Protein AF-A0A9Q1MGK5-F1 (afdb_monomer_lite)

pLDDT: mean 74.38, std 18.63, range [36.38, 95.75]

Structure (mmCIF, N/CA/C/O backbone):
data_AF-A0A9Q1MGK5-F1
#
_entry.id   AF-A0A9Q1MGK5-F1
#
loop_
_atom_site.group_PDB
_atom_site.id
_atom_site.type_symbol
_atom_site.label_atom_id
_atom_site.label_alt_id
_atom_site.label_comp_id
_atom_site.label_asym_id
_atom_site.label_entity_id
_atom_site.label_seq_id
_atom_site.pdbx_PDB_ins_code
_atom_site.Cartn_x
_atom_site.Cartn_y
_atom_site.Cartn_z
_atom_site.occupancy
_atom_site.B_iso_or_equiv
_atom_site.auth_seq_id
_atom_site.auth_comp_id
_atom_site.auth_asym_id
_atom_site.auth_atom_id
_atom_site.pdbx_PDB_model_num
ATOM 1 N N . MET A 1 1 ? 39.695 12.460 -52.879 1.00 51.22 1 MET A N 1
ATOM 2 C CA . MET A 1 1 ? 38.246 12.567 -52.589 1.00 51.22 1 MET A CA 1
ATOM 3 C C . MET A 1 1 ? 37.591 11.250 -52.154 1.00 51.22 1 MET A C 1
ATOM 5 O O . MET A 1 1 ? 36.763 11.304 -51.264 1.00 51.22 1 MET A O 1
ATOM 9 N N . LEU A 1 2 ? 37.970 10.073 -52.677 1.00 58.72 2 LEU A N 1
ATOM 10 C CA . LEU A 1 2 ? 37.339 8.784 -52.308 1.00 58.72 2 LEU A CA 1
ATOM 11 C C . LEU A 1 2 ? 37.521 8.333 -50.839 1.00 58.72 2 LEU A C 1
ATOM 13 O O . LEU A 1 2 ? 36.675 7.620 -50.319 1.00 58.72 2 LEU A O 1
ATOM 17 N N . LYS A 1 3 ? 38.586 8.770 -50.153 1.00 57.62 3 LYS A N 1
ATOM 18 C CA . LYS A 1 3 ? 38.902 8.351 -48.772 1.00 57.62 3 LYS A CA 1
ATOM 19 C C . LYS A 1 3 ? 38.011 8.983 -47.696 1.00 57.62 3 LYS A C 1
ATOM 21 O O . LYS A 1 3 ? 37.793 8.367 -46.669 1.00 57.62 3 LYS A O 1
ATOM 26 N N . LEU A 1 4 ? 37.487 10.185 -47.944 1.00 59.75 4 LEU A N 1
ATOM 27 C CA . LEU A 1 4 ? 36.603 10.884 -47.002 1.00 59.75 4 LEU A CA 1
ATOM 28 C C . LEU A 1 4 ? 35.180 10.313 -47.021 1.00 59.75 4 LEU A C 1
ATOM 30 O O . LEU A 1 4 ? 34.508 10.323 -46.003 1.00 59.75 4 LEU A O 1
ATOM 34 N N . ARG A 1 5 ? 34.733 9.776 -48.162 1.00 59.78 5 ARG A N 1
ATOM 35 C CA . ARG A 1 5 ? 33.381 9.228 -48.308 1.00 59.78 5 ARG A CA 1
ATOM 36 C C . ARG A 1 5 ? 33.185 7.912 -47.540 1.00 59.78 5 ARG A C 1
ATOM 38 O O . ARG A 1 5 ? 32.149 7.751 -46.917 1.00 59.78 5 ARG A O 1
ATOM 45 N N . GLY A 1 6 ? 34.182 7.022 -47.544 1.00 63.25 6 GLY A N 1
ATOM 46 C CA . GLY A 1 6 ? 34.123 5.769 -46.774 1.00 63.25 6 GLY A CA 1
ATOM 47 C C . GLY A 1 6 ? 34.098 6.001 -45.260 1.00 63.25 6 GLY A C 1
ATOM 48 O O . GLY A 1 6 ? 33.300 5.394 -44.567 1.00 63.25 6 GLY A O 1
ATOM 49 N N . VAL A 1 7 ? 34.882 6.967 -44.763 1.00 66.38 7 VAL A N 1
ATOM 50 C CA . VAL A 1 7 ? 34.909 7.318 -43.329 1.00 66.38 7 VAL A CA 1
ATOM 51 C C . VAL A 1 7 ? 33.561 7.882 -42.860 1.00 66.38 7 VAL A C 1
ATOM 53 O O . VAL A 1 7 ? 33.097 7.537 -41.782 1.00 66.38 7 VAL A O 1
ATOM 56 N N . VAL A 1 8 ? 32.897 8.696 -43.689 1.00 72.81 8 VAL A N 1
ATOM 57 C CA . VAL A 1 8 ? 31.560 9.236 -43.379 1.00 72.81 8 VAL A CA 1
ATOM 58 C C . VAL A 1 8 ? 30.485 8.139 -43.386 1.00 72.81 8 VAL A C 1
ATOM 60 O O . VAL A 1 8 ? 29.584 8.167 -42.552 1.00 72.81 8 VAL A O 1
ATOM 63 N N . GLU A 1 9 ? 30.571 7.162 -44.296 1.00 77.25 9 GLU A N 1
ATOM 64 C CA . GLU A 1 9 ? 29.657 6.007 -44.335 1.00 77.25 9 GLU A CA 1
ATOM 65 C C . GLU A 1 9 ? 29.861 5.074 -43.113 1.00 77.25 9 GLU A C 1
ATOM 67 O O . GLU A 1 9 ? 28.879 4.582 -42.548 1.00 77.25 9 GLU A O 1
ATOM 72 N N . ASP A 1 10 ? 31.102 4.902 -42.642 1.00 80.44 10 ASP A N 1
ATOM 73 C CA . ASP A 1 10 ? 31.435 4.110 -41.446 1.00 80.44 10 ASP A CA 1
ATOM 74 C C . ASP A 1 10 ? 30.958 4.785 -40.146 1.00 80.44 10 ASP A C 1
ATOM 76 O O . ASP A 1 10 ? 30.346 4.136 -39.294 1.00 80.44 10 ASP A O 1
ATOM 80 N N . GLU A 1 11 ? 31.171 6.098 -40.000 1.00 82.69 11 GLU A N 1
ATOM 81 C CA . GLU A 1 11 ? 30.682 6.875 -38.850 1.00 82.69 11 GLU A CA 1
ATOM 82 C C . GLU A 1 11 ? 29.149 6.895 -38.785 1.00 82.69 11 GLU A C 1
ATOM 84 O O . GLU A 1 11 ? 28.562 6.742 -37.712 1.00 82.69 11 GLU A O 1
ATOM 89 N N . TYR A 1 12 ? 28.488 7.027 -39.939 1.00 84.44 12 TYR A N 1
ATOM 90 C CA . TYR A 1 12 ? 27.031 6.977 -40.028 1.00 84.44 12 TYR A CA 1
ATOM 91 C C . TYR A 1 12 ? 26.482 5.600 -39.627 1.00 84.44 12 TYR A C 1
ATOM 93 O O . TYR A 1 12 ? 25.515 5.507 -38.869 1.00 84.44 12 TYR A O 1
ATOM 101 N N . SER A 1 13 ? 27.139 4.526 -40.071 1.00 86.31 13 SER A N 1
ATOM 102 C CA . SER A 1 13 ? 26.788 3.150 -39.702 1.00 86.31 13 SER A CA 1
ATOM 103 C C . SER A 1 13 ? 27.003 2.877 -38.210 1.00 86.31 13 SER A C 1
ATOM 105 O O . SER A 1 13 ? 26.176 2.222 -37.571 1.00 86.31 13 SER A O 1
ATOM 107 N N . ALA A 1 14 ? 28.079 3.414 -37.628 1.00 90.50 14 ALA A N 1
ATOM 108 C CA . ALA A 1 14 ? 28.340 3.326 -36.195 1.00 90.50 14 ALA A CA 1
ATOM 109 C C . ALA A 1 14 ? 27.273 4.063 -35.366 1.00 90.50 14 ALA A C 1
ATOM 111 O O . ALA A 1 14 ? 26.809 3.532 -34.357 1.00 90.50 14 ALA A O 1
ATOM 112 N N . LEU A 1 15 ? 26.832 5.244 -35.810 1.00 91.25 15 LEU A N 1
ATOM 113 C CA . LEU A 1 15 ? 25.774 6.013 -35.145 1.00 91.25 15 LEU A CA 1
ATOM 114 C C . LEU A 1 15 ? 24.426 5.279 -35.192 1.00 91.25 15 LEU A C 1
ATOM 116 O O . LEU A 1 15 ? 23.753 5.167 -34.169 1.00 91.25 15 LEU A O 1
ATOM 120 N N . LEU A 1 16 ? 24.064 4.725 -36.352 1.00 93.25 16 LEU A N 1
ATOM 121 C CA . LEU A 1 16 ? 22.871 3.886 -36.516 1.00 93.25 16 LEU A CA 1
ATOM 122 C C . LEU A 1 16 ? 22.897 2.657 -35.605 1.00 93.25 16 LEU A C 1
ATOM 124 O O . LEU A 1 16 ? 21.885 2.329 -34.990 1.00 93.25 16 LEU A O 1
ATOM 128 N N . SER A 1 17 ? 24.055 2.003 -35.497 1.00 92.50 17 SER A N 1
ATOM 129 C CA . SER A 1 17 ? 24.225 0.822 -34.645 1.00 92.50 17 SER A CA 1
ATOM 130 C C . SER A 1 17 ? 24.066 1.189 -33.167 1.00 92.50 17 SER A C 1
ATOM 132 O O . SER A 1 17 ? 23.299 0.552 -32.452 1.00 92.50 17 SER A O 1
ATOM 134 N N . LEU A 1 18 ? 24.688 2.292 -32.734 1.00 94.31 18 LEU A N 1
ATOM 135 C CA . LEU A 1 18 ? 24.545 2.816 -31.375 1.00 94.31 18 LEU A CA 1
ATOM 136 C C . LEU A 1 18 ? 23.088 3.169 -31.040 1.00 94.31 18 LEU A C 1
ATOM 138 O O . LEU A 1 18 ? 22.616 2.896 -29.936 1.00 94.31 18 LEU A O 1
ATOM 142 N N . GLN A 1 19 ? 22.367 3.776 -31.984 1.00 93.44 19 GLN A N 1
ATOM 143 C CA . GLN A 1 19 ? 20.960 4.118 -31.793 1.00 93.44 19 GLN A CA 1
ATOM 144 C C . GLN A 1 19 ? 20.076 2.866 -31.710 1.00 93.44 19 GLN A C 1
ATOM 146 O O . GLN A 1 19 ? 19.166 2.822 -30.881 1.00 93.44 19 GLN A O 1
ATOM 151 N N . ALA A 1 20 ? 20.349 1.849 -32.531 1.00 94.56 20 ALA A N 1
ATOM 152 C CA . ALA A 1 20 ? 19.641 0.573 -32.490 1.00 94.56 20 ALA A CA 1
ATOM 153 C C . ALA A 1 20 ? 19.853 -0.152 -31.150 1.00 94.56 20 ALA A C 1
ATOM 155 O O . ALA A 1 20 ? 18.884 -0.609 -30.544 1.00 94.56 20 ALA A O 1
ATOM 156 N N . ASP A 1 21 ? 21.088 -0.181 -30.645 1.00 95.75 21 ASP A N 1
ATOM 157 C CA . ASP A 1 21 ? 21.407 -0.775 -29.343 1.00 95.75 21 ASP A CA 1
ATOM 158 C C . ASP A 1 21 ? 20.713 -0.031 -28.192 1.00 95.75 21 ASP A C 1
ATOM 160 O O . ASP A 1 21 ? 20.156 -0.653 -27.284 1.00 95.75 21 ASP A O 1
ATOM 164 N N . ALA A 1 22 ? 20.684 1.306 -28.244 1.00 94.12 22 ALA A N 1
ATOM 165 C CA . ALA A 1 22 ? 20.004 2.127 -27.243 1.00 94.12 22 ALA A CA 1
ATOM 166 C C . ALA A 1 22 ? 18.481 1.905 -27.232 1.00 94.12 22 ALA A C 1
ATOM 168 O O . ALA A 1 22 ? 17.878 1.846 -26.157 1.00 94.12 22 ALA A O 1
ATOM 169 N N . LEU A 1 23 ? 17.859 1.763 -28.408 1.00 94.75 23 LEU A N 1
ATOM 170 C CA . LEU A 1 23 ? 16.432 1.451 -28.527 1.00 94.75 23 LEU A CA 1
ATOM 171 C C . LEU A 1 23 ? 16.120 0.062 -27.983 1.00 94.75 23 LEU A C 1
ATOM 173 O O . LEU A 1 23 ? 15.210 -0.080 -27.170 1.00 94.75 23 LEU A O 1
ATOM 177 N N . LYS A 1 24 ? 16.925 -0.936 -28.349 1.00 95.62 24 LYS A N 1
ATOM 178 C CA . LYS A 1 24 ? 16.767 -2.303 -27.855 1.00 95.62 24 LYS A CA 1
ATOM 179 C C . LYS A 1 24 ? 16.856 -2.368 -26.327 1.00 95.62 24 LYS A C 1
ATOM 181 O O . LYS A 1 24 ? 16.004 -2.973 -25.685 1.00 95.62 24 LYS A O 1
ATOM 186 N N . ALA A 1 25 ? 17.827 -1.675 -25.731 1.00 94.62 25 ALA A N 1
ATOM 187 C CA . ALA A 1 25 ? 17.961 -1.600 -24.277 1.00 94.62 25 ALA A CA 1
ATOM 188 C C . ALA A 1 25 ? 16.754 -0.922 -23.595 1.00 94.62 25 ALA A C 1
ATOM 190 O O . ALA A 1 25 ? 16.440 -1.225 -22.443 1.00 94.62 25 ALA A O 1
ATOM 191 N N . LEU A 1 26 ? 16.082 0.014 -24.274 1.00 93.25 26 LEU A N 1
ATOM 192 C CA . LEU A 1 26 ? 14.877 0.668 -23.762 1.00 93.25 26 LEU A CA 1
ATOM 193 C C . LEU A 1 26 ? 13.646 -0.238 -23.872 1.00 93.25 26 LEU A C 1
ATOM 195 O O . LEU A 1 26 ? 12.858 -0.293 -22.929 1.00 93.25 26 LEU A O 1
ATOM 199 N N . GLU A 1 27 ? 13.505 -0.967 -24.977 1.00 92.69 27 GLU A N 1
ATOM 200 C CA . GLU A 1 27 ? 12.449 -1.968 -25.164 1.00 92.69 27 GLU A CA 1
ATOM 201 C C . GLU A 1 27 ? 12.548 -3.087 -24.123 1.00 92.69 27 GLU A C 1
ATOM 203 O O . GLU A 1 27 ? 11.557 -3.405 -23.470 1.00 92.69 27 GLU A O 1
ATOM 208 N N . GLU A 1 28 ? 13.748 -3.625 -23.891 1.00 94.06 28 GLU A N 1
ATOM 209 C CA . GLU A 1 28 ? 13.986 -4.648 -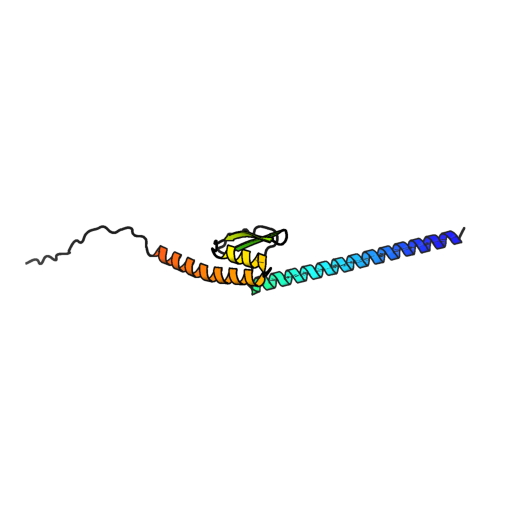22.864 1.00 94.06 28 GLU A CA 1
ATOM 210 C C . GLU A 1 28 ? 13.608 -4.145 -21.462 1.00 94.06 28 GLU A C 1
ATOM 212 O O . GLU A 1 28 ? 12.914 -4.838 -20.718 1.00 94.06 28 GLU A O 1
ATOM 217 N N . LYS A 1 29 ? 13.981 -2.905 -21.112 1.00 93.62 29 LYS A N 1
ATOM 218 C CA . LYS A 1 29 ? 13.586 -2.285 -19.835 1.00 93.62 29 LYS A CA 1
ATOM 219 C C . LYS A 1 29 ? 12.080 -2.085 -19.713 1.00 93.62 29 LYS A C 1
ATOM 221 O O . LYS A 1 29 ? 11.531 -2.250 -18.627 1.00 93.62 29 LYS A O 1
ATOM 226 N N . LEU A 1 30 ? 11.416 -1.683 -20.794 1.00 91.50 30 LEU A N 1
ATOM 227 C CA . LEU A 1 30 ? 9.971 -1.482 -20.793 1.00 91.50 30 LEU A CA 1
ATOM 228 C C . LEU A 1 30 ? 9.237 -2.811 -20.603 1.00 91.50 30 LEU A C 1
ATOM 230 O O . LEU A 1 30 ? 8.327 -2.870 -19.780 1.00 91.50 30 LEU A O 1
ATOM 234 N N . ASN A 1 31 ? 9.680 -3.864 -21.290 1.00 91.69 31 ASN A N 1
ATOM 235 C CA . ASN A 1 31 ? 9.132 -5.208 -21.135 1.00 91.69 31 ASN A CA 1
ATOM 236 C C . ASN A 1 31 ? 9.316 -5.724 -19.699 1.00 91.69 31 ASN A C 1
ATOM 238 O O . ASN A 1 31 ? 8.347 -6.172 -19.088 1.00 91.69 31 ASN A O 1
ATOM 242 N N . GLN A 1 32 ? 10.506 -5.556 -19.110 1.00 89.56 32 GLN A N 1
ATOM 243 C CA . GLN A 1 32 ? 10.736 -5.921 -17.708 1.00 89.56 32 GLN A CA 1
ATOM 244 C C . GLN A 1 32 ? 9.799 -5.160 -16.761 1.00 89.56 32 GLN A C 1
ATOM 246 O O . GLN A 1 32 ? 9.160 -5.761 -15.905 1.00 89.56 32 GLN A O 1
ATOM 251 N N . ASN A 1 33 ? 9.640 -3.846 -16.953 1.00 87.38 33 ASN A N 1
ATOM 252 C CA . ASN A 1 33 ? 8.722 -3.048 -16.138 1.00 87.38 33 ASN A CA 1
ATOM 253 C C . ASN A 1 33 ? 7.264 -3.515 -16.272 1.00 87.38 33 ASN A C 1
ATOM 255 O O . ASN A 1 33 ? 6.504 -3.436 -15.306 1.00 87.38 33 ASN A O 1
ATOM 259 N N . THR A 1 34 ? 6.843 -3.957 -17.463 1.00 89.00 34 THR A N 1
ATOM 260 C CA . THR A 1 34 ? 5.493 -4.503 -17.653 1.00 89.00 34 THR A CA 1
ATOM 261 C C . THR A 1 34 ? 5.317 -5.844 -16.954 1.00 89.00 34 THR A C 1
ATOM 263 O O . THR A 1 34 ? 4.316 -6.015 -16.266 1.00 89.00 34 THR A O 1
ATOM 266 N N . GLU A 1 35 ? 6.299 -6.742 -17.047 1.00 88.50 35 GLU A N 1
ATOM 267 C CA . GLU A 1 35 ? 6.279 -8.034 -16.351 1.00 88.50 35 GLU A CA 1
ATOM 268 C C . GLU A 1 35 ? 6.260 -7.849 -14.826 1.00 88.50 35 GLU A C 1
ATOM 270 O O . GLU A 1 35 ? 5.442 -8.462 -14.139 1.00 88.50 35 GLU A O 1
ATOM 275 N N . ASP A 1 36 ? 7.086 -6.941 -14.299 1.00 88.69 36 ASP A N 1
ATOM 276 C CA . ASP A 1 36 ? 7.131 -6.611 -12.872 1.00 88.69 36 ASP A CA 1
ATOM 277 C C . ASP A 1 36 ? 5.782 -6.063 -12.387 1.00 88.69 36 ASP A C 1
ATOM 279 O O . ASP A 1 36 ? 5.281 -6.441 -11.324 1.00 88.69 36 ASP A O 1
ATOM 283 N N . ARG A 1 37 ? 5.159 -5.181 -13.177 1.00 88.94 37 ARG A N 1
ATOM 284 C CA . ARG A 1 37 ? 3.844 -4.616 -12.859 1.00 88.94 37 ARG A CA 1
ATOM 285 C C . ARG A 1 37 ? 2.760 -5.689 -12.844 1.00 88.94 37 ARG A C 1
ATOM 287 O O . ARG A 1 37 ? 1.918 -5.679 -11.946 1.00 88.94 37 ARG A O 1
ATOM 294 N N . ASP A 1 38 ? 2.772 -6.590 -13.817 1.00 89.69 38 ASP A N 1
ATOM 295 C CA . ASP A 1 38 ? 1.776 -7.652 -13.923 1.00 89.69 38 ASP A CA 1
ATOM 296 C C . ASP A 1 38 ? 1.929 -8.655 -12.764 1.00 89.69 38 ASP A C 1
ATOM 298 O O . ASP A 1 38 ? 0.932 -9.029 -12.141 1.00 89.69 38 ASP A O 1
ATOM 302 N N . ALA A 1 39 ? 3.166 -8.984 -12.374 1.00 91.69 39 ALA A N 1
ATOM 303 C CA . ALA A 1 39 ? 3.456 -9.806 -11.198 1.00 91.69 39 ALA A CA 1
ATOM 304 C C . ALA A 1 39 ? 2.995 -9.146 -9.884 1.00 91.69 39 ALA A C 1
ATOM 306 O O . ALA A 1 39 ? 2.411 -9.810 -9.022 1.00 91.69 39 ALA A O 1
ATOM 307 N N . ILE A 1 40 ? 3.209 -7.832 -9.728 1.00 89.25 40 ILE A N 1
ATOM 308 C CA . ILE A 1 40 ? 2.695 -7.068 -8.580 1.00 89.25 40 ILE A CA 1
ATOM 309 C C . ILE A 1 40 ? 1.165 -7.128 -8.550 1.00 89.25 40 ILE A C 1
ATOM 311 O O . ILE A 1 40 ? 0.588 -7.407 -7.500 1.00 89.25 40 ILE A O 1
ATOM 315 N N . GLN A 1 41 ? 0.506 -6.912 -9.689 1.00 88.00 41 GLN A N 1
ATOM 316 C CA . GLN A 1 41 ? -0.952 -6.932 -9.776 1.00 88.00 41 GLN A CA 1
ATOM 317 C C . GLN A 1 41 ? -1.526 -8.311 -9.425 1.00 88.00 41 GLN A C 1
ATOM 319 O O . GLN A 1 41 ? -2.498 -8.399 -8.671 1.00 88.00 41 GLN A O 1
ATOM 324 N N . GLU A 1 42 ? -0.925 -9.389 -9.931 1.00 89.88 42 GLU A N 1
ATOM 325 C CA . GLU A 1 42 ? -1.329 -10.759 -9.611 1.00 89.88 42 GLU A CA 1
ATOM 326 C C . GLU A 1 42 ? -1.170 -11.052 -8.112 1.00 89.88 42 GLU A C 1
ATOM 328 O O . GLU A 1 42 ? -2.101 -11.554 -7.472 1.00 89.88 42 GLU A O 1
ATOM 333 N N . ALA A 1 43 ? -0.035 -10.661 -7.523 1.00 89.38 43 ALA A N 1
ATOM 334 C CA . ALA A 1 43 ? 0.198 -10.796 -6.091 1.00 89.38 43 ALA A CA 1
ATOM 335 C C . ALA A 1 43 ? -0.834 -10.003 -5.275 1.00 89.38 43 ALA A C 1
ATOM 337 O O . ALA A 1 43 ? -1.408 -10.542 -4.327 1.00 89.38 43 ALA A O 1
ATOM 338 N N . THR A 1 44 ? -1.134 -8.757 -5.655 1.00 86.31 44 THR A N 1
ATOM 339 C CA . THR A 1 44 ? -2.164 -7.936 -5.004 1.00 86.31 44 THR A CA 1
ATOM 340 C C . THR A 1 44 ? -3.532 -8.613 -5.053 1.00 86.31 44 THR A C 1
ATOM 342 O O . THR A 1 44 ? -4.195 -8.718 -4.021 1.00 86.31 44 THR A O 1
ATOM 345 N N . VAL A 1 45 ? -3.950 -9.136 -6.210 1.00 86.69 45 VAL A N 1
ATOM 346 C CA . VAL A 1 45 ? -5.221 -9.870 -6.342 1.00 86.69 45 VAL A CA 1
ATOM 347 C C . VAL A 1 45 ? -5.236 -11.116 -5.450 1.00 86.69 45 VAL A C 1
ATOM 349 O O . VAL A 1 45 ? -6.231 -11.370 -4.763 1.00 86.69 45 VAL A O 1
ATOM 352 N N . TRP A 1 46 ? -4.138 -11.875 -5.410 1.00 90.81 46 TRP A N 1
ATOM 353 C CA . TRP A 1 46 ? -4.019 -13.065 -4.569 1.00 90.81 46 TRP A CA 1
ATOM 354 C C . TRP A 1 46 ? -4.124 -12.726 -3.078 1.00 90.81 46 TRP A C 1
ATOM 356 O O . TRP A 1 46 ? -4.923 -13.336 -2.363 1.00 90.81 46 TRP A O 1
ATOM 366 N N . TYR A 1 47 ? -3.385 -11.719 -2.607 1.00 85.56 47 TYR A N 1
ATOM 367 C CA . TYR A 1 47 ? -3.431 -11.290 -1.209 1.00 85.56 47 TYR A CA 1
ATOM 368 C C . TYR A 1 47 ? -4.793 -10.729 -0.824 1.00 85.56 47 TYR A C 1
ATOM 370 O O . TYR A 1 47 ? -5.284 -11.051 0.258 1.00 85.56 47 TYR A O 1
ATOM 378 N N . ASN A 1 48 ? -5.436 -9.966 -1.708 1.00 84.31 48 ASN A N 1
ATOM 379 C CA . ASN A 1 48 ? -6.777 -9.457 -1.450 1.00 84.31 48 ASN A CA 1
ATOM 380 C C . ASN A 1 48 ? -7.766 -10.609 -1.232 1.00 84.31 48 ASN A C 1
ATOM 382 O O . ASN A 1 48 ? -8.528 -10.605 -0.264 1.00 84.31 48 ASN A O 1
ATOM 386 N N . LYS A 1 49 ? -7.689 -11.652 -2.071 1.00 84.00 49 LYS A N 1
ATOM 387 C CA . LYS A 1 49 ? -8.518 -12.858 -1.948 1.00 84.00 49 LYS A CA 1
ATOM 388 C C . LYS A 1 49 ? -8.222 -13.657 -0.677 1.00 84.00 49 LYS A C 1
ATOM 390 O O . LYS A 1 49 ? -9.151 -14.086 -0.001 1.00 84.00 49 LYS A O 1
ATOM 395 N N . VAL A 1 50 ? -6.949 -13.896 -0.365 1.00 84.06 50 VAL A N 1
ATOM 396 C CA . VAL A 1 50 ? -6.543 -14.755 0.762 1.00 84.06 50 VAL A CA 1
ATOM 397 C C . VAL A 1 50 ? -6.749 -14.066 2.105 1.00 84.06 50 VAL A C 1
ATOM 399 O O . VAL A 1 50 ? -7.176 -14.698 3.070 1.00 84.06 50 VAL A O 1
ATOM 402 N N . LEU A 1 51 ? -6.450 -12.771 2.186 1.00 80.50 51 LEU A N 1
ATOM 403 C CA . LEU A 1 51 ? -6.561 -12.013 3.425 1.00 80.50 51 LEU A CA 1
ATOM 404 C C . LEU A 1 51 ? -7.961 -11.430 3.622 1.00 80.50 51 LEU A C 1
ATOM 406 O O . LEU A 1 51 ? -8.283 -11.061 4.753 1.00 80.50 51 LEU A O 1
ATOM 410 N N . GLY A 1 52 ? -8.787 -11.328 2.576 1.00 76.75 52 GLY A N 1
ATOM 411 C CA . GLY A 1 52 ? -10.037 -10.564 2.625 1.00 76.75 52 GLY A CA 1
ATOM 412 C C . GLY A 1 52 ? -9.757 -9.111 3.012 1.00 76.75 52 GLY A C 1
ATOM 413 O O . GLY A 1 52 ? -10.365 -8.592 3.941 1.00 76.75 52 GLY A O 1
ATOM 414 N N . LEU A 1 53 ? -8.700 -8.530 2.443 1.00 75.00 53 LEU A N 1
ATOM 415 C CA . LEU A 1 53 ? -8.344 -7.118 2.577 1.00 75.00 53 LEU A CA 1
ATOM 416 C C . LEU A 1 53 ? -8.449 -6.495 1.193 1.00 75.00 53 LEU A C 1
ATOM 418 O O . LEU A 1 53 ? -8.022 -7.107 0.219 1.00 75.00 53 LEU A O 1
ATOM 422 N N . ARG A 1 54 ? -8.963 -5.274 1.105 1.00 74.88 54 ARG A N 1
ATOM 423 C CA . ARG A 1 54 ? -8.899 -4.468 -0.111 1.00 74.88 54 ARG A CA 1
ATOM 424 C C . ARG A 1 54 ? -7.998 -3.279 0.178 1.00 74.88 54 ARG A C 1
ATOM 426 O O . ARG A 1 54 ? -8.306 -2.471 1.046 1.00 74.88 54 ARG A O 1
ATOM 433 N N . ILE A 1 55 ? -6.855 -3.222 -0.496 1.00 74.00 55 ILE A N 1
ATOM 434 C CA . ILE A 1 55 ? -5.902 -2.118 -0.367 1.00 74.00 55 ILE A CA 1
ATOM 435 C C . ILE A 1 55 ? -6.020 -1.273 -1.629 1.00 74.00 55 ILE A C 1
ATOM 437 O O . ILE A 1 55 ? -5.737 -1.763 -2.721 1.00 74.00 55 ILE A O 1
ATOM 441 N N . GLU A 1 56 ? -6.431 -0.017 -1.478 1.00 70.12 56 GLU A N 1
ATOM 442 C CA . GLU A 1 56 ? -6.519 0.943 -2.578 1.00 70.12 56 GLU A CA 1
ATOM 443 C C . GLU A 1 5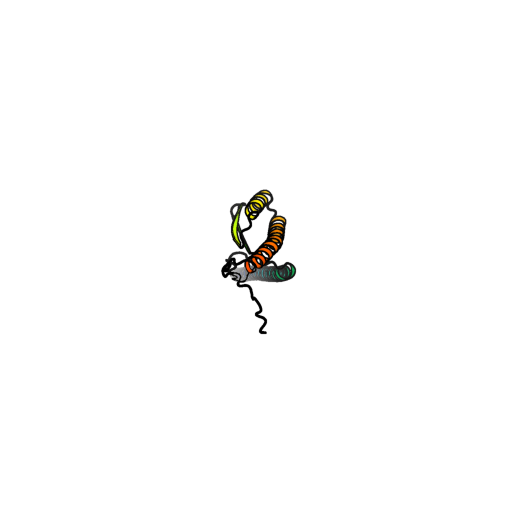6 ? -5.554 2.097 -2.320 1.00 70.12 56 GLU A C 1
ATOM 445 O O . GLU A 1 56 ? -5.524 2.666 -1.230 1.00 70.12 56 GLU A O 1
ATOM 450 N N . CYS A 1 57 ? -4.738 2.433 -3.316 1.00 59.06 57 CYS A N 1
ATOM 451 C CA . CYS A 1 57 ? -3.831 3.572 -3.260 1.00 59.06 57 CYS A CA 1
ATOM 452 C C . CYS A 1 57 ? -4.364 4.660 -4.201 1.00 59.06 57 CYS A C 1
ATOM 454 O O . CYS A 1 57 ? -4.356 4.469 -5.415 1.00 59.06 57 CYS A O 1
ATOM 456 N N . GLY A 1 58 ? -4.820 5.793 -3.652 1.00 58.75 58 GLY A N 1
ATOM 457 C CA . GLY A 1 58 ? -5.035 7.023 -4.429 1.00 58.75 58 GLY A CA 1
ATOM 458 C C . GLY A 1 58 ? -6.466 7.385 -4.850 1.00 58.75 58 GLY A C 1
ATOM 459 O O . GLY A 1 58 ? -6.616 8.388 -5.543 1.00 58.75 58 GLY A O 1
ATOM 460 N N . GLN A 1 59 ? -7.511 6.666 -4.427 1.00 49.56 59 GLN A N 1
ATOM 461 C CA . GLN A 1 59 ? -8.897 7.113 -4.636 1.00 49.56 59 GLN A CA 1
ATOM 462 C C . GLN A 1 59 ? -9.854 6.543 -3.590 1.00 49.56 59 GLN A C 1
ATOM 464 O O . GLN A 1 59 ? -9.675 5.410 -3.149 1.00 49.56 59 GLN A O 1
ATOM 469 N N . ASP A 1 60 ? -10.843 7.352 -3.199 1.00 49.03 60 ASP A N 1
ATOM 470 C CA . ASP A 1 60 ? -11.844 6.999 -2.196 1.00 49.03 60 ASP A CA 1
ATOM 471 C C . ASP A 1 60 ? -12.571 5.717 -2.612 1.00 49.03 60 ASP A C 1
ATOM 473 O O . ASP A 1 60 ? -13.257 5.664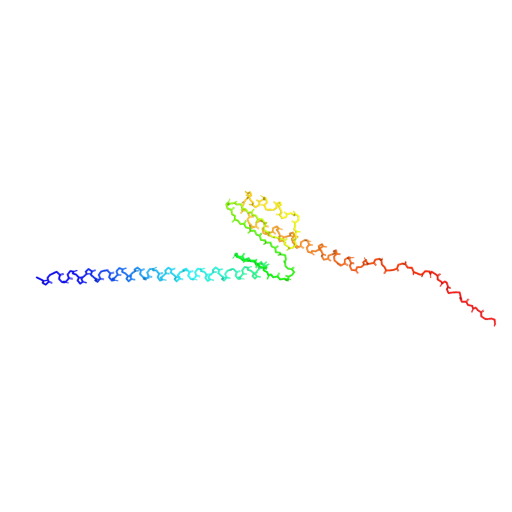 -3.639 1.00 49.03 60 ASP A O 1
ATOM 477 N N . ALA A 1 61 ? -12.401 4.683 -1.794 1.00 51.72 61 ALA A N 1
ATOM 478 C CA . ALA A 1 61 ? -13.092 3.413 -1.889 1.00 51.72 61 ALA A CA 1
ATOM 479 C C . ALA A 1 61 ? -14.569 3.614 -1.521 1.00 51.72 61 ALA A C 1
ATOM 481 O O . ALA A 1 61 ? -15.011 3.202 -0.455 1.00 51.72 61 ALA A O 1
ATOM 482 N N . ASN A 1 62 ? -15.345 4.275 -2.380 1.00 50.56 62 ASN A N 1
ATOM 483 C CA . ASN A 1 62 ? -16.790 4.365 -2.210 1.00 50.56 62 ASN A CA 1
ATOM 484 C C . ASN A 1 62 ? -17.400 2.990 -2.488 1.00 50.56 62 ASN A C 1
ATOM 486 O O . ASN A 1 62 ? -17.819 2.701 -3.609 1.00 50.56 62 ASN A O 1
ATOM 490 N N . ASN A 1 63 ? -17.431 2.140 -1.466 1.00 53.59 63 ASN A N 1
ATOM 491 C CA . ASN A 1 63 ? -18.249 0.943 -1.451 1.00 53.59 63 ASN A CA 1
ATOM 492 C C . ASN A 1 63 ? -19.318 1.122 -0.358 1.00 53.59 63 ASN A C 1
ATOM 494 O O . ASN A 1 63 ? -18.956 1.297 0.800 1.00 53.59 63 ASN A O 1
ATOM 498 N N . PRO A 1 64 ? -20.618 1.126 -0.698 1.00 53.69 64 PRO A N 1
ATOM 499 C CA . PRO A 1 64 ? -21.696 1.365 0.264 1.00 53.69 64 PRO A CA 1
ATOM 500 C C . PRO A 1 64 ? -22.114 0.121 1.071 1.00 53.69 64 PRO A C 1
ATOM 502 O O . PRO A 1 64 ? -23.126 0.175 1.762 1.00 53.69 64 PRO A O 1
ATOM 505 N N . ASP A 1 65 ? -21.390 -0.995 0.963 1.00 55.81 65 ASP A N 1
ATOM 506 C CA . ASP A 1 65 ? -21.779 -2.282 1.550 1.00 55.81 65 ASP A CA 1
ATOM 507 C C . ASP A 1 65 ? -20.931 -2.570 2.800 1.00 55.81 65 ASP A C 1
ATOM 509 O O . ASP A 1 65 ? -19.772 -2.943 2.654 1.00 55.81 65 ASP A O 1
ATOM 513 N N . ASP A 1 66 ? -21.509 -2.339 3.990 1.00 55.56 66 ASP A N 1
ATOM 514 C CA . ASP A 1 66 ? -21.255 -2.884 5.349 1.00 55.56 66 ASP A CA 1
ATOM 515 C C . ASP A 1 66 ? -19.815 -3.238 5.828 1.00 55.56 66 ASP A C 1
ATOM 517 O O . ASP A 1 66 ? -19.642 -3.822 6.905 1.00 55.56 66 ASP A O 1
ATOM 521 N N . GLU A 1 67 ? -18.758 -2.910 5.088 1.00 70.06 67 GLU A N 1
ATOM 522 C CA . GLU A 1 67 ? -17.390 -3.353 5.349 1.00 70.06 67 GLU A CA 1
ATOM 523 C C . GLU A 1 67 ? -16.601 -2.286 6.116 1.00 70.06 67 GLU A C 1
ATOM 525 O O . GLU A 1 67 ? -16.492 -1.132 5.705 1.00 70.06 67 GLU A O 1
ATOM 530 N N . TYR A 1 68 ? -16.018 -2.695 7.246 1.00 77.56 68 TYR A N 1
ATOM 531 C CA . TYR A 1 68 ? -15.111 -1.859 8.027 1.00 77.56 68 TYR A CA 1
ATOM 532 C C . TYR A 1 68 ? -13.972 -1.331 7.143 1.00 77.56 68 TYR A C 1
ATOM 534 O O . TYR A 1 68 ? -13.182 -2.117 6.610 1.00 77.56 68 TYR A O 1
ATOM 542 N N . SER A 1 69 ? -13.856 -0.010 7.038 1.00 81.50 69 SER A N 1
ATOM 543 C CA . SER A 1 69 ? -12.872 0.662 6.194 1.00 81.50 69 SER A CA 1
ATOM 544 C C . SER A 1 69 ? -12.153 1.776 6.951 1.00 81.50 69 SER A C 1
ATOM 546 O O . SER A 1 69 ? -12.663 2.348 7.915 1.00 81.50 69 SER A O 1
ATOM 548 N N . PHE A 1 70 ? -10.919 2.062 6.546 1.00 85.38 70 PHE A N 1
ATOM 549 C CA . PHE A 1 70 ? -10.159 3.193 7.057 1.00 85.38 70 PHE A CA 1
ATOM 550 C C . PHE A 1 70 ? -9.162 3.679 6.008 1.00 85.38 70 PHE A C 1
ATOM 552 O O . PHE A 1 70 ? -8.639 2.893 5.217 1.00 85.38 70 PHE A O 1
ATOM 559 N N . THR A 1 71 ? -8.847 4.968 6.057 1.00 86.44 71 THR A N 1
ATOM 560 C CA . THR A 1 71 ? -7.942 5.624 5.111 1.00 86.44 71 THR A CA 1
ATOM 561 C C . THR A 1 71 ? -6.825 6.317 5.872 1.00 86.44 71 THR A C 1
ATOM 563 O O . THR A 1 71 ? -7.074 7.219 6.672 1.00 86.44 71 THR A O 1
ATOM 566 N N . VAL A 1 72 ? -5.578 5.921 5.611 1.00 87.81 72 VAL A N 1
ATOM 567 C CA . VAL A 1 72 ? -4.383 6.551 6.188 1.00 87.81 72 VAL A CA 1
ATOM 568 C C . VAL A 1 72 ? -3.611 7.268 5.090 1.00 87.81 72 VAL A C 1
ATOM 570 O O . VAL A 1 72 ? -3.254 6.669 4.078 1.00 87.81 72 VAL A O 1
ATOM 573 N N . ARG A 1 73 ? -3.317 8.548 5.307 1.00 88.88 73 ARG A N 1
ATOM 574 C CA . ARG A 1 73 ? -2.427 9.346 4.464 1.00 88.88 73 ARG A CA 1
ATOM 575 C C . ARG A 1 73 ? -1.056 9.423 5.118 1.00 88.88 73 ARG A C 1
ATOM 577 O O . ARG A 1 73 ? -0.957 9.784 6.288 1.00 88.88 73 ARG A O 1
ATOM 584 N N . HIS A 1 74 ? -0.015 9.134 4.349 1.00 88.88 74 HIS A N 1
ATOM 585 C CA . HIS A 1 74 ? 1.370 9.315 4.763 1.00 88.88 74 HIS A CA 1
ATOM 586 C C . HIS A 1 74 ? 1.968 10.538 4.064 1.00 88.88 74 HIS A C 1
ATOM 588 O O . HIS A 1 74 ? 2.019 10.580 2.835 1.00 88.88 74 HIS A O 1
ATOM 594 N N . GLU A 1 75 ? 2.404 11.531 4.836 1.00 89.25 75 GLU A N 1
ATOM 595 C CA . GLU A 1 75 ? 3.026 12.755 4.331 1.00 89.25 75 GLU A CA 1
ATOM 596 C C . GLU A 1 75 ? 4.122 13.216 5.299 1.00 89.25 75 GLU A C 1
ATOM 598 O O . GLU A 1 75 ? 3.895 13.281 6.505 1.00 89.25 75 GLU A O 1
ATOM 603 N N . ASN A 1 76 ? 5.310 13.544 4.778 1.00 89.00 76 ASN A N 1
ATOM 604 C CA . ASN A 1 76 ? 6.463 14.002 5.571 1.00 89.00 76 ASN A CA 1
ATOM 605 C C . ASN A 1 76 ? 6.811 13.076 6.756 1.00 89.00 76 ASN A C 1
ATOM 607 O O . ASN A 1 76 ? 7.003 13.549 7.873 1.00 89.00 76 ASN A O 1
ATOM 611 N N . ASP A 1 77 ? 6.849 11.761 6.517 1.00 86.25 77 ASP A N 1
ATOM 612 C CA . ASP A 1 77 ? 7.091 10.719 7.532 1.00 86.25 77 ASP A CA 1
ATOM 613 C C . ASP A 1 77 ? 6.043 10.650 8.659 1.00 86.25 77 ASP A C 1
ATOM 615 O O . ASP A 1 77 ? 6.252 10.014 9.695 1.00 86.25 77 ASP A O 1
ATOM 619 N N . VAL A 1 78 ? 4.886 11.286 8.460 1.00 89.12 78 VAL A N 1
ATOM 620 C CA . VAL A 1 78 ? 3.768 11.280 9.400 1.00 89.12 78 VAL A CA 1
ATOM 621 C C . VAL A 1 78 ? 2.539 10.656 8.749 1.00 89.12 78 VAL A C 1
ATOM 623 O O . VAL A 1 78 ? 2.083 11.044 7.675 1.00 89.12 78 VAL A O 1
ATOM 626 N N . HIS A 1 79 ? 1.963 9.685 9.444 1.00 91.06 79 HIS A N 1
ATOM 627 C CA . HIS A 1 79 ? 0.691 9.057 9.136 1.00 91.06 79 HIS A CA 1
ATOM 628 C C . HIS A 1 79 ? -0.449 9.840 9.785 1.00 91.06 79 HIS A C 1
ATOM 630 O O . HIS A 1 79 ? -0.433 10.138 10.984 1.00 91.06 79 HIS A O 1
ATOM 636 N N . THR A 1 80 ? -1.479 10.115 8.998 1.00 91.19 80 THR A N 1
ATOM 637 C CA . THR A 1 80 ? -2.717 10.772 9.415 1.00 91.19 80 THR A CA 1
ATOM 638 C C . THR A 1 80 ? -3.901 9.892 9.037 1.00 91.19 80 THR A C 1
ATOM 640 O O . THR A 1 80 ? -3.956 9.356 7.932 1.00 91.19 80 THR A O 1
ATOM 643 N N . LEU A 1 81 ? -4.840 9.703 9.964 1.00 90.00 81 LEU A N 1
ATOM 644 C CA . LEU A 1 81 ? -6.088 8.992 9.692 1.00 90.00 81 LEU A CA 1
ATOM 645 C C . LEU A 1 81 ? -7.075 9.985 9.068 1.00 90.00 81 LEU A C 1
ATOM 647 O O . LEU A 1 81 ? -7.446 10.961 9.716 1.00 90.00 81 LEU A O 1
ATOM 651 N N . ILE A 1 82 ? -7.445 9.749 7.811 1.00 87.88 82 ILE A N 1
ATOM 652 C CA . ILE A 1 82 ? -8.376 10.583 7.042 1.00 87.88 82 ILE A CA 1
ATOM 653 C C . ILE A 1 82 ? -9.816 10.176 7.339 1.00 87.88 82 ILE A C 1
ATOM 655 O O . ILE A 1 82 ? -10.647 11.038 7.609 1.00 87.88 82 ILE A O 1
ATOM 659 N N . ASP A 1 83 ? -10.086 8.872 7.319 1.00 84.75 83 ASP A N 1
ATOM 660 C CA . ASP A 1 83 ? -11.417 8.321 7.554 1.00 84.75 83 ASP A CA 1
ATOM 661 C C . ASP A 1 83 ? -11.339 6.942 8.223 1.00 84.75 83 ASP A C 1
ATOM 663 O O . ASP A 1 83 ? -10.330 6.243 8.093 1.00 84.75 83 ASP A O 1
ATOM 667 N N . CYS A 1 84 ? -12.374 6.574 8.974 1.00 84.38 84 CYS A N 1
ATOM 668 C CA . CYS A 1 84 ? -12.530 5.267 9.612 1.00 84.38 84 CYS A CA 1
ATOM 669 C C . CYS A 1 84 ? -14.009 5.023 9.914 1.00 84.38 84 CYS A C 1
ATOM 671 O O . CYS A 1 84 ? -14.562 5.658 10.818 1.00 84.38 84 CYS A O 1
ATOM 673 N N . ASP A 1 85 ? -14.609 4.064 9.216 1.00 78.88 85 ASP A N 1
ATOM 674 C CA . ASP A 1 85 ? -16.014 3.702 9.364 1.00 78.88 85 ASP A CA 1
ATOM 675 C C . ASP A 1 85 ? -16.170 2.189 9.600 1.00 78.88 85 ASP A C 1
ATOM 677 O O . ASP A 1 85 ? -15.692 1.389 8.789 1.00 78.88 85 ASP A O 1
ATOM 681 N N . PRO A 1 86 ? -16.816 1.756 10.701 1.00 78.75 86 PRO A N 1
ATOM 682 C CA . PRO A 1 86 ? -17.214 2.540 11.877 1.00 78.75 86 PRO A CA 1
ATOM 683 C C . PRO A 1 86 ? -16.031 3.148 12.648 1.00 78.75 86 PRO A C 1
ATOM 685 O O . PRO A 1 86 ? -14.927 2.595 12.685 1.00 78.75 86 PRO A O 1
ATOM 688 N N . GLN A 1 87 ? -16.278 4.275 13.329 1.00 78.00 87 GLN A N 1
ATOM 689 C CA . GLN A 1 87 ? -15.270 4.916 14.179 1.00 78.00 87 GLN A CA 1
ATOM 690 C C . GLN A 1 87 ? -14.842 3.996 15.326 1.00 78.00 87 GLN A C 1
ATOM 692 O O . GLN A 1 87 ? -15.657 3.554 16.138 1.00 78.00 87 GLN A O 1
ATOM 697 N N . LEU A 1 88 ? -13.534 3.775 15.436 1.00 79.56 88 LEU A N 1
ATOM 698 C CA . LEU A 1 88 ? -12.926 3.055 16.548 1.00 79.56 88 LEU A CA 1
ATOM 699 C C . LEU A 1 88 ? -12.239 4.038 17.496 1.00 79.56 88 LEU A C 1
ATOM 701 O O . LEU A 1 88 ? -11.372 4.807 17.078 1.00 79.56 88 LEU A O 1
ATOM 705 N N . ASN A 1 89 ? -12.572 3.968 18.786 1.00 78.50 89 ASN A N 1
ATOM 706 C CA . ASN A 1 89 ? -11.943 4.804 19.815 1.00 78.50 89 ASN A CA 1
ATOM 707 C C . ASN A 1 89 ? -10.417 4.610 19.860 1.00 78.50 89 ASN A C 1
ATOM 709 O O . ASN A 1 89 ? -9.670 5.581 19.991 1.00 78.50 89 ASN A O 1
ATOM 713 N N . ASP A 1 90 ? -9.962 3.375 19.649 1.00 83.44 90 ASP A N 1
ATOM 714 C CA . ASP A 1 90 ? -8.552 2.992 19.758 1.00 83.44 90 ASP A CA 1
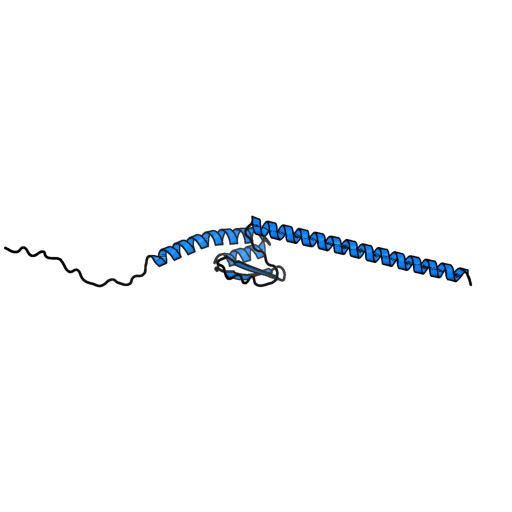ATOM 715 C C . ASP A 1 90 ? -7.734 3.352 18.502 1.00 83.44 90 ASP A C 1
ATOM 717 O O . ASP A 1 90 ? -6.503 3.334 18.530 1.00 83.44 90 ASP A O 1
ATOM 721 N N . ALA A 1 91 ? -8.380 3.733 17.390 1.00 86.38 91 ALA A N 1
ATOM 722 C CA . ALA A 1 91 ? -7.683 4.023 16.132 1.00 86.38 91 ALA A CA 1
ATOM 723 C C . ALA A 1 91 ? -6.677 5.178 16.265 1.00 86.38 91 ALA A C 1
ATOM 725 O O . ALA A 1 91 ? -5.622 5.164 15.630 1.00 86.38 91 ALA A O 1
ATOM 726 N N . LYS A 1 92 ? -6.965 6.163 17.127 1.00 87.06 92 LYS A N 1
ATOM 727 C CA . LYS A 1 92 ? -6.049 7.282 17.400 1.00 87.06 92 LYS A CA 1
ATOM 728 C C . LYS A 1 92 ? -4.783 6.823 18.122 1.00 87.06 92 LYS A C 1
ATOM 730 O O . LYS A 1 92 ? -3.696 7.286 17.787 1.00 87.06 92 LYS A O 1
ATOM 735 N N . GLU A 1 93 ? -4.907 5.915 19.087 1.00 90.25 93 GLU A N 1
ATOM 736 C CA . GLU A 1 93 ? -3.759 5.364 19.816 1.00 90.25 93 GLU A CA 1
ATOM 737 C C . GLU A 1 93 ? -2.889 4.506 18.898 1.00 90.25 93 GLU A C 1
ATOM 739 O O . GLU A 1 93 ? -1.665 4.655 18.880 1.00 90.25 93 GLU A O 1
ATOM 744 N N . LEU A 1 94 ? -3.528 3.690 18.057 1.00 91.25 94 LEU A N 1
ATOM 745 C CA . LEU A 1 94 ? -2.842 2.893 17.044 1.00 91.25 94 LEU A CA 1
ATOM 746 C C . LEU A 1 94 ? -2.109 3.768 16.021 1.00 91.25 94 LEU A C 1
ATOM 748 O O . LEU A 1 94 ? -0.993 3.435 15.625 1.00 91.25 94 LEU A O 1
ATOM 752 N N . LEU A 1 95 ? -2.676 4.914 15.631 1.00 91.88 95 LEU A N 1
ATOM 753 C CA . LEU A 1 95 ? -2.008 5.873 14.746 1.00 91.88 95 LEU A CA 1
ATOM 754 C C . LEU A 1 95 ? -0.776 6.510 15.414 1.00 91.88 95 LEU A C 1
ATOM 756 O O . LEU A 1 95 ? 0.258 6.697 14.772 1.00 91.88 95 LEU A O 1
ATOM 760 N N . ILE A 1 96 ? -0.856 6.822 16.711 1.00 91.94 96 ILE A N 1
ATOM 761 C CA . ILE A 1 96 ? 0.289 7.327 17.483 1.00 91.94 96 ILE A CA 1
ATOM 762 C C . IL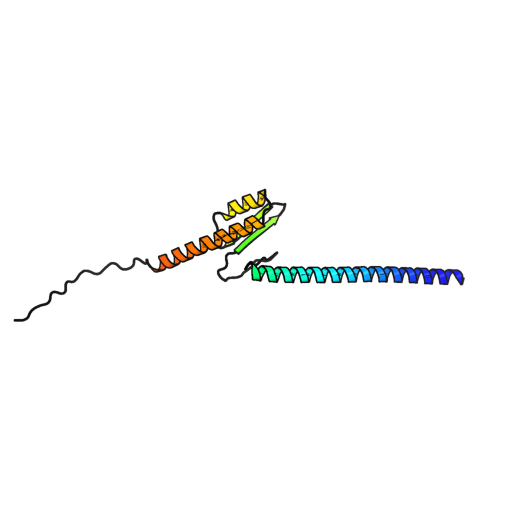E A 1 96 ? 1.400 6.273 17.542 1.00 91.94 96 ILE A C 1
ATOM 764 O O . ILE A 1 96 ? 2.576 6.612 17.402 1.00 91.94 96 ILE A O 1
ATOM 768 N N . GLU A 1 97 ? 1.056 5.000 17.741 1.00 93.25 97 GLU A N 1
ATOM 769 C CA . GLU A 1 97 ? 2.029 3.905 17.704 1.00 93.25 97 GLU A CA 1
ATOM 770 C C . GLU A 1 97 ? 2.640 3.728 16.306 1.00 93.25 97 GLU A C 1
ATOM 772 O O . GLU A 1 97 ? 3.858 3.550 16.185 1.00 93.25 97 GLU A O 1
ATOM 777 N N . LEU A 1 98 ? 1.824 3.827 15.252 1.00 93.19 98 LEU A N 1
ATOM 778 C CA . LEU A 1 98 ? 2.278 3.752 13.865 1.00 93.19 98 LEU A CA 1
ATOM 779 C C . LEU A 1 98 ? 3.313 4.840 13.569 1.00 93.19 98 LEU A C 1
ATOM 781 O O . LEU A 1 98 ? 4.387 4.531 13.069 1.00 93.19 98 LEU A O 1
ATOM 785 N N . ASN A 1 99 ? 3.054 6.081 13.977 1.00 92.44 99 ASN A N 1
ATOM 786 C CA . ASN A 1 99 ? 3.988 7.195 13.794 1.00 92.44 99 ASN A CA 1
ATOM 787 C C . ASN A 1 99 ? 5.303 7.052 14.570 1.00 92.44 99 ASN A C 1
ATOM 789 O O . ASN A 1 99 ? 6.301 7.663 14.203 1.00 92.44 99 ASN A O 1
ATOM 793 N N . LYS A 1 100 ? 5.332 6.248 15.638 1.00 93.69 100 LYS A N 1
ATOM 794 C CA . LYS A 1 100 ? 6.561 5.984 16.403 1.00 93.69 100 LYS A CA 1
ATOM 795 C C . LYS A 1 100 ? 7.369 4.816 15.849 1.00 93.69 100 LYS A C 1
ATOM 797 O O . LYS A 1 100 ? 8.591 4.830 15.928 1.00 93.69 100 LYS A O 1
ATOM 802 N N . SER A 1 101 ? 6.686 3.778 15.374 1.00 92.94 101 SER A N 1
ATOM 803 C CA . SER A 1 101 ? 7.300 2.490 15.023 1.00 92.94 101 SER A CA 1
ATOM 804 C C . SER A 1 101 ? 7.410 2.241 13.521 1.00 92.94 101 SER A C 1
ATOM 806 O O . SER A 1 101 ? 8.117 1.325 13.112 1.00 92.94 101 SER A O 1
ATOM 808 N N . ASN A 1 102 ? 6.674 3.003 12.710 1.00 89.12 102 ASN A N 1
ATOM 809 C CA . ASN A 1 102 ? 6.409 2.730 11.298 1.00 89.12 102 ASN A CA 1
ATOM 810 C C . ASN A 1 102 ? 5.891 1.294 11.035 1.00 89.12 102 ASN A C 1
ATOM 812 O O . ASN A 1 102 ? 6.074 0.713 9.966 1.00 89.12 102 ASN A O 1
ATOM 816 N N . GLY A 1 103 ? 5.266 0.679 12.047 1.00 91.19 103 GLY A N 1
ATOM 817 C CA . GLY A 1 103 ? 4.859 -0.723 12.047 1.00 91.19 103 GLY A CA 1
ATOM 818 C C . GLY A 1 103 ? 3.498 -0.967 11.400 1.00 91.19 103 GLY A C 1
ATOM 819 O O . GLY A 1 103 ? 2.557 -1.362 12.093 1.00 91.19 103 GLY A O 1
ATOM 820 N N . LEU A 1 104 ? 3.385 -0.794 10.078 1.00 88.00 104 LEU A N 1
ATOM 821 C CA . LEU A 1 104 ? 2.105 -0.920 9.362 1.00 88.00 104 LEU A CA 1
ATOM 822 C C . LEU A 1 104 ? 1.452 -2.302 9.525 1.00 88.00 104 LEU A C 1
ATOM 824 O O . LEU A 1 104 ? 0.245 -2.395 9.729 1.00 88.00 104 LEU A O 1
ATOM 828 N N . PHE A 1 105 ? 2.239 -3.383 9.506 1.00 86.00 105 PHE A N 1
ATOM 829 C CA . PHE A 1 105 ? 1.713 -4.740 9.697 1.00 86.00 105 PHE A CA 1
ATOM 830 C C . PHE A 1 105 ? 0.990 -4.896 11.042 1.00 86.00 105 PHE A C 1
ATOM 832 O O . PHE A 1 105 ? -0.123 -5.420 11.097 1.00 86.00 105 PHE A O 1
ATOM 839 N N . LYS A 1 106 ? 1.616 -4.419 12.126 1.00 90.44 106 LYS A N 1
ATOM 840 C CA . LYS A 1 106 ? 1.030 -4.470 13.468 1.00 90.44 106 LYS A CA 1
ATOM 841 C C . LYS A 1 106 ? -0.230 -3.612 13.524 1.00 90.44 106 LYS A C 1
ATOM 843 O O . LYS A 1 106 ? -1.256 -4.090 13.990 1.00 90.44 106 LYS A O 1
ATOM 848 N N . PHE A 1 107 ? -0.166 -2.398 12.982 1.00 90.81 107 PHE A N 1
ATOM 849 C CA . PHE A 1 107 ? -1.301 -1.483 12.910 1.00 90.81 107 PHE A CA 1
ATOM 850 C C . PHE A 1 107 ? -2.519 -2.108 12.205 1.00 90.81 107 PHE A C 1
ATOM 852 O O . PHE A 1 107 ? -3.592 -2.205 12.800 1.00 90.81 107 PHE A O 1
ATOM 859 N N . VAL A 1 108 ? -2.347 -2.602 10.972 1.00 88.00 108 VAL A N 1
ATOM 860 C CA . VAL A 1 108 ? -3.433 -3.197 10.168 1.00 88.00 108 VAL A CA 1
ATOM 861 C C . VAL A 1 108 ? -4.005 -4.442 10.845 1.00 88.00 108 VAL A C 1
ATOM 863 O O . VAL A 1 108 ? -5.221 -4.642 10.862 1.00 88.00 108 VAL A O 1
ATOM 866 N N . ARG A 1 109 ? -3.142 -5.277 11.439 1.00 88.69 109 ARG A N 1
ATOM 867 C CA . ARG A 1 109 ? -3.573 -6.460 12.189 1.00 88.69 109 ARG A CA 1
ATOM 868 C C . ARG A 1 109 ? -4.459 -6.082 13.375 1.00 88.69 109 ARG A C 1
ATOM 870 O O . ARG A 1 109 ? -5.533 -6.663 13.515 1.00 88.69 109 ARG A O 1
ATOM 877 N N . THR A 1 110 ? -4.044 -5.111 14.185 1.00 88.06 110 THR A N 1
ATOM 878 C CA . THR A 1 110 ? -4.809 -4.690 15.364 1.00 88.06 110 THR A CA 1
ATOM 879 C C . THR A 1 110 ? -6.137 -4.041 14.972 1.00 88.06 110 THR A C 1
ATOM 881 O O . THR A 1 110 ? -7.169 -4.405 15.530 1.00 88.06 110 THR A O 1
ATOM 884 N N . MET A 1 111 ? -6.154 -3.164 13.958 1.00 84.69 111 MET A N 1
ATOM 885 C CA . MET A 1 111 ? -7.391 -2.549 13.438 1.00 84.69 111 MET A CA 1
ATOM 886 C C . MET A 1 111 ? -8.427 -3.610 13.033 1.00 84.69 111 MET A C 1
ATOM 888 O O . MET A 1 111 ? -9.605 -3.519 13.373 1.00 84.69 111 MET A O 1
ATOM 892 N N . ARG A 1 112 ? -7.968 -4.684 12.384 1.00 84.00 112 ARG A N 1
ATOM 893 C CA . ARG A 1 112 ? -8.790 -5.834 11.987 1.00 84.00 112 ARG A CA 1
ATOM 894 C C . ARG A 1 112 ? -9.285 -6.687 13.165 1.00 84.00 112 ARG A C 1
ATOM 896 O O . ARG A 1 112 ? -10.374 -7.252 13.099 1.00 84.00 112 ARG A O 1
ATOM 903 N N . GLU A 1 113 ? -8.484 -6.865 14.211 1.00 84.69 113 GLU A N 1
ATOM 904 C CA . GLU A 1 113 ? -8.898 -7.605 15.413 1.00 84.69 113 GLU A CA 1
ATOM 905 C C . GLU A 1 113 ? -9.965 -6.823 16.199 1.00 84.69 113 GLU A C 1
ATOM 907 O O . GLU A 1 113 ? -10.961 -7.400 16.655 1.00 84.69 113 GLU A O 1
ATOM 912 N N . ILE A 1 114 ? -9.804 -5.499 16.280 1.00 79.94 114 ILE A N 1
ATOM 913 C CA . ILE A 1 114 ? -10.771 -4.603 16.919 1.00 79.94 114 ILE A CA 1
ATOM 914 C C . ILE A 1 114 ? -12.076 -4.568 16.126 1.00 79.94 114 ILE A C 1
ATOM 916 O O . ILE A 1 114 ? -13.138 -4.714 16.730 1.00 79.94 114 ILE A O 1
ATOM 920 N N . SER A 1 115 ? -12.028 -4.442 14.796 1.00 73.69 115 SER A N 1
ATOM 921 C CA . SER A 1 115 ? -13.247 -4.383 13.982 1.00 73.69 115 SER A CA 1
ATOM 922 C C . SER A 1 115 ? -14.105 -5.642 14.124 1.00 73.69 115 SER A C 1
ATOM 924 O O . SER A 1 115 ? -15.303 -5.527 14.370 1.00 73.69 115 SER A O 1
ATOM 926 N N . ARG A 1 116 ? -13.500 -6.839 14.106 1.00 72.56 116 ARG A N 1
ATOM 927 C CA . ARG A 1 116 ? -14.211 -8.117 14.339 1.00 72.56 116 ARG A CA 1
ATOM 928 C C . ARG A 1 116 ? -14.813 -8.232 15.739 1.00 72.56 116 ARG A C 1
ATOM 930 O O . ARG A 1 116 ? -15.878 -8.828 15.928 1.00 72.56 116 ARG A O 1
ATOM 937 N N . SER A 1 117 ? -14.127 -7.677 16.733 1.00 67.00 117 SER A N 1
ATOM 938 C CA . SER A 1 117 ? -14.634 -7.641 18.104 1.00 67.00 117 SER A CA 1
ATOM 939 C C . SER A 1 117 ? -15.812 -6.668 18.213 1.00 67.00 117 SER A C 1
ATOM 941 O O . SER A 1 117 ? -16.848 -7.015 18.778 1.00 67.00 117 SER A O 1
ATOM 943 N N . CYS A 1 118 ? -15.698 -5.480 17.614 1.00 59.47 118 CYS A N 1
ATOM 944 C CA . CYS A 1 118 ? -16.713 -4.430 17.644 1.00 59.47 118 CYS A CA 1
ATOM 945 C C . CYS A 1 118 ? -17.974 -4.803 16.847 1.00 59.47 118 CYS A C 1
ATOM 947 O O . CYS A 1 118 ? -19.076 -4.600 17.347 1.00 59.47 118 CYS A O 1
ATOM 949 N N . SER A 1 119 ? -17.847 -5.451 15.682 1.00 59.12 119 SER A N 1
ATOM 950 C CA . SER A 1 119 ? -18.989 -5.961 14.905 1.00 59.12 119 SER A CA 1
ATOM 951 C C . SER A 1 119 ? -19.831 -6.966 15.698 1.00 59.12 119 SER A C 1
ATOM 953 O O . SER A 1 119 ? -21.053 -6.980 15.585 1.00 59.12 119 SER A O 1
ATOM 955 N N . THR A 1 120 ? -19.202 -7.769 16.562 1.00 57.25 120 THR A N 1
ATOM 956 C CA . THR A 1 120 ? -19.917 -8.691 17.459 1.00 57.25 120 THR A CA 1
ATOM 957 C C . THR A 1 120 ? -20.739 -7.920 18.498 1.00 57.25 120 THR A C 1
ATOM 959 O O . THR A 1 120 ? -21.909 -8.231 18.703 1.00 57.25 120 THR A O 1
ATOM 962 N N . TRP A 1 121 ? -20.176 -6.868 19.107 1.00 48.84 121 TRP A N 1
ATOM 963 C CA . TRP A 1 121 ? -20.907 -6.002 20.041 1.00 48.84 121 TRP A CA 1
ATOM 964 C C . TRP A 1 121 ? -22.021 -5.202 19.363 1.00 48.84 121 TRP A C 1
ATOM 966 O O . TRP A 1 121 ? -23.109 -5.132 19.923 1.00 48.84 121 TRP A O 1
ATOM 976 N N . ILE A 1 122 ? -21.780 -4.652 18.169 1.00 56.25 122 ILE A N 1
ATOM 977 C CA . ILE A 1 122 ? -22.777 -3.918 17.374 1.00 56.25 122 ILE A CA 1
ATOM 978 C C . ILE A 1 122 ? -23.944 -4.835 16.991 1.00 56.25 122 ILE A C 1
ATOM 980 O O . ILE A 1 122 ? -25.101 -4.447 17.132 1.00 56.25 122 ILE A O 1
ATOM 984 N N . ASN A 1 123 ? -23.673 -6.074 16.571 1.00 54.19 123 ASN A N 1
ATOM 985 C CA . ASN A 1 123 ? -24.732 -7.038 16.263 1.00 54.19 123 ASN A CA 1
ATOM 986 C C . ASN A 1 123 ? -25.520 -7.444 17.520 1.00 54.19 123 ASN A C 1
ATOM 988 O O . ASN A 1 123 ? -26.748 -7.471 17.483 1.00 54.19 123 ASN A O 1
ATOM 992 N N . ILE A 1 124 ? -24.843 -7.666 18.655 1.00 51.97 124 ILE A N 1
ATOM 993 C CA . ILE A 1 124 ? -25.496 -7.974 19.942 1.00 51.97 124 ILE A CA 1
ATOM 994 C C . ILE A 1 124 ? -26.359 -6.804 20.435 1.00 51.97 124 ILE A C 1
ATOM 996 O O . ILE A 1 124 ? -27.433 -7.025 20.999 1.00 51.97 124 ILE A O 1
ATOM 1000 N N . THR A 1 125 ? -25.912 -5.556 20.275 1.00 48.22 125 THR A N 1
ATOM 1001 C CA . THR A 1 125 ? -26.707 -4.387 20.670 1.00 48.22 125 THR A CA 1
ATOM 1002 C C . THR A 1 125 ? -27.870 -4.153 19.717 1.00 48.22 125 THR A C 1
ATOM 1004 O O . THR A 1 125 ? -28.956 -3.861 20.213 1.00 48.22 125 THR A O 1
ATOM 1007 N N . ARG A 1 126 ? -27.693 -4.366 18.403 1.00 47.75 126 ARG A N 1
ATOM 1008 C CA . ARG A 1 126 ? -28.766 -4.272 17.400 1.00 47.75 126 ARG A CA 1
ATOM 1009 C C . ARG A 1 126 ? -29.875 -5.300 17.649 1.00 47.75 126 ARG A C 1
ATOM 1011 O O . ARG A 1 126 ? -31.037 -4.916 17.750 1.00 47.75 126 ARG A O 1
ATOM 1018 N N . GLU A 1 127 ? -29.520 -6.566 17.879 1.00 46.59 127 GLU A N 1
ATOM 1019 C CA . GLU A 1 127 ? -30.491 -7.611 18.247 1.00 46.59 127 GLU A CA 1
ATOM 1020 C C . GLU A 1 127 ? -31.176 -7.327 19.594 1.00 46.59 127 GLU A C 1
ATOM 1022 O O . GLU A 1 127 ? -32.357 -7.621 19.770 1.00 46.59 127 GLU A O 1
ATOM 1027 N N . ARG A 1 128 ? -30.472 -6.717 20.560 1.00 45.72 128 ARG A N 1
ATOM 1028 C CA . ARG A 1 128 ? -31.078 -6.300 21.837 1.00 45.72 128 ARG A CA 1
ATOM 1029 C C . ARG A 1 128 ? -32.038 -5.119 21.698 1.00 45.72 128 ARG A C 1
ATOM 1031 O O . ARG A 1 128 ? -33.003 -5.059 22.461 1.00 45.72 128 ARG A O 1
ATOM 1038 N N . SER A 1 129 ? -31.801 -4.194 20.768 1.00 45.34 129 SER A N 1
ATOM 1039 C CA . SER A 1 129 ? -32.715 -3.072 20.510 1.00 45.34 129 SER A CA 1
ATOM 1040 C C . SER A 1 129 ? -34.024 -3.499 19.840 1.00 45.34 129 SER A C 1
ATOM 1042 O O . SER A 1 129 ? -35.051 -2.878 20.107 1.00 45.34 129 SER A O 1
ATOM 1044 N N . ASP A 1 130 ? -34.035 -4.601 19.084 1.00 45.31 130 ASP A N 1
ATOM 1045 C CA . ASP A 1 130 ? -35.261 -5.130 18.464 1.00 45.31 130 ASP A CA 1
ATOM 1046 C C . ASP A 1 130 ? -36.204 -5.836 19.464 1.00 45.31 130 ASP A C 1
ATOM 1048 O O . ASP A 1 130 ? -37.351 -6.141 19.135 1.00 45.31 130 ASP A O 1
ATOM 1052 N N . VAL A 1 131 ? -35.771 -6.057 20.715 1.00 48.34 131 VAL A N 1
ATOM 1053 C CA . VAL A 1 131 ? -36.572 -6.735 21.759 1.00 48.34 131 VAL A CA 1
ATOM 1054 C C . VAL A 1 131 ? -37.133 -5.767 22.815 1.00 48.34 131 VAL A C 1
ATOM 1056 O O . VAL A 1 131 ? -37.957 -6.162 23.640 1.00 48.34 131 VAL A O 1
ATOM 1059 N N . LEU A 1 132 ? -36.773 -4.478 22.800 1.00 47.12 132 LEU A N 1
ATOM 1060 C CA . LEU A 1 132 ? -37.253 -3.511 23.799 1.00 47.12 132 LEU A CA 1
ATOM 1061 C C . LEU A 1 132 ? -37.723 -2.190 23.173 1.00 47.12 132 LEU A C 1
ATOM 1063 O O . LEU A 1 132 ? -37.082 -1.153 23.303 1.00 47.12 132 LEU A O 1
ATOM 1067 N N . SER A 1 133 ? -38.926 -2.215 22.594 1.00 38.94 133 SER A N 1
ATOM 1068 C CA . SER A 1 133 ? -39.791 -1.029 22.519 1.00 38.94 133 SER A CA 1
ATOM 1069 C C . SER A 1 133 ? -40.785 -1.032 23.691 1.00 38.94 133 SER A C 1
ATOM 1071 O O . SER A 1 133 ? -41.635 -1.923 23.758 1.00 38.94 133 SER A O 1
ATOM 1073 N N . PRO A 1 134 ? -40.744 -0.054 24.617 1.00 47.22 134 PRO A N 1
ATOM 1074 C CA . PRO A 1 134 ? -41.739 0.080 25.674 1.00 47.22 134 PRO A CA 1
ATOM 1075 C C . PRO A 1 134 ? -42.913 0.956 25.209 1.00 47.22 134 PRO A C 1
ATOM 1077 O O . PRO A 1 134 ? -43.040 2.104 25.616 1.00 47.22 134 PRO A O 1
ATOM 1080 N N . VAL A 1 135 ? -43.794 0.416 24.365 1.00 40.50 135 VAL A N 1
ATOM 1081 C CA . VAL A 1 135 ? -45.125 0.979 24.057 1.00 40.50 135 VAL A CA 1
ATOM 1082 C C . VAL A 1 135 ? -46.030 -0.235 23.796 1.00 40.50 135 VAL A C 1
ATOM 1084 O O . VAL A 1 135 ? -45.952 -0.848 22.745 1.00 40.50 135 VAL A O 1
ATOM 1087 N N . SER A 1 136 ? -46.775 -0.796 24.749 1.00 41.50 136 SER A N 1
ATOM 1088 C CA . SER A 1 136 ? -47.873 -0.168 25.478 1.00 41.50 136 SER A CA 1
ATOM 1089 C C . SER A 1 136 ? -48.175 -0.936 26.767 1.00 41.50 136 SER A C 1
ATOM 1091 O O . SER A 1 136 ? -48.743 -2.027 26.743 1.00 41.50 136 SER A O 1
ATOM 1093 N N . ALA A 1 137 ? -47.880 -0.328 27.913 1.00 40.91 137 ALA A N 1
ATOM 1094 C CA . ALA A 1 137 ? -48.566 -0.648 29.155 1.00 40.91 137 ALA A CA 1
ATOM 1095 C C . ALA A 1 137 ? -49.775 0.290 29.283 1.00 40.91 137 ALA A C 1
ATOM 1097 O O . ALA A 1 137 ? -49.619 1.441 29.675 1.00 40.91 137 ALA A O 1
ATOM 1098 N N . SER A 1 138 ? -50.977 -0.177 28.929 1.00 38.56 138 SER A N 1
ATOM 1099 C CA . SER A 1 138 ? -52.237 0.216 29.592 1.00 38.56 138 SER A CA 1
ATOM 1100 C C . SER A 1 138 ? -53.464 -0.448 28.952 1.00 38.56 138 SER A C 1
ATOM 1102 O O . SER A 1 138 ? -54.044 0.057 28.004 1.00 38.56 138 SER A O 1
ATOM 1104 N N . SER A 1 139 ? -53.948 -1.533 29.557 1.00 43.19 139 SER A N 1
ATOM 1105 C CA . SER A 1 139 ? -55.370 -1.622 29.916 1.00 43.19 139 SER A CA 1
ATOM 1106 C C . SER A 1 139 ? -55.592 -2.763 30.905 1.00 43.19 139 SER A C 1
ATOM 1108 O O . SER A 1 139 ? -55.647 -3.936 30.551 1.00 43.19 139 SER A O 1
ATOM 1110 N N . PHE A 1 140 ? -55.701 -2.365 32.170 1.00 36.38 140 PHE A N 1
ATOM 1111 C CA . PHE A 1 140 ? -56.754 -2.786 33.087 1.00 36.38 140 PHE A CA 1
ATOM 1112 C C . PHE A 1 140 ? -57.152 -4.270 33.101 1.00 36.38 140 PHE A C 1
ATOM 1114 O O . PHE A 1 140 ? -57.904 -4.769 32.266 1.00 36.38 140 PHE A O 1
ATOM 1121 N N . ARG A 1 141 ? -56.770 -4.928 34.201 1.00 51.88 141 ARG A N 1
ATOM 1122 C CA . ARG A 1 141 ? -57.400 -6.152 34.699 1.00 51.88 141 ARG A CA 1
ATOM 1123 C C . ARG A 1 141 ? -58.932 -6.014 34.651 1.00 51.88 141 ARG A C 1
ATOM 1125 O O . ARG A 1 141 ? -59.503 -5.223 35.401 1.00 51.88 141 ARG A O 1
ATOM 1132 N N . ARG A 1 142 ? -59.613 -6.841 33.855 1.00 39.56 142 ARG A N 1
ATOM 1133 C CA . ARG A 1 142 ? -61.018 -7.206 34.096 1.00 39.56 142 ARG A CA 1
ATOM 1134 C C . ARG A 1 142 ? -61.138 -8.717 34.251 1.00 39.56 142 ARG A C 1
ATOM 1136 O O . ARG A 1 142 ? -61.073 -9.488 33.302 1.00 39.56 142 ARG A O 1
ATOM 1143 N N . SER A 1 143 ? -61.298 -9.084 35.518 1.00 41.19 143 SER A N 1
ATOM 1144 C CA . SER A 1 143 ? -61.709 -10.385 36.032 1.00 41.19 143 SER A CA 1
ATOM 1145 C C . SER A 1 143 ? -62.892 -10.967 35.247 1.00 41.19 143 SER A C 1
ATOM 1147 O O . SER A 1 143 ? -63.937 -10.323 35.135 1.00 41.19 143 SER A O 1
ATOM 1149 N N . HIS A 1 144 ? -62.745 -12.194 34.742 1.00 38.28 144 HIS A N 1
ATOM 1150 C CA . HIS A 1 144 ? -63.864 -13.003 34.261 1.00 38.28 144 HIS A CA 1
ATOM 1151 C C . HIS A 1 144 ? -64.487 -13.750 35.446 1.00 38.28 144 HIS A C 1
ATOM 1153 O O . HIS A 1 144 ? -64.050 -14.827 35.846 1.00 38.28 144 HIS A O 1
ATOM 1159 N N . ARG A 1 145 ? -65.528 -13.145 36.023 1.00 43.31 145 ARG A N 1
ATOM 1160 C CA . ARG A 1 145 ? -66.421 -13.778 36.997 1.00 43.31 145 ARG A CA 1
ATOM 1161 C C . ARG A 1 145 ? -67.441 -14.629 36.236 1.00 43.31 145 ARG A C 1
ATOM 1163 O O . ARG A 1 145 ? -68.391 -14.088 35.674 1.00 43.31 145 ARG A O 1
ATOM 1170 N N . PHE A 1 146 ? -67.255 -15.947 36.239 1.00 40.88 146 PHE A N 1
ATOM 1171 C CA . PHE A 1 146 ? -68.276 -16.905 35.811 1.00 40.88 146 PHE A CA 1
ATOM 1172 C C . PHE A 1 146 ? -69.549 -16.721 36.654 1.00 40.88 146 PHE A C 1
ATOM 1174 O O . PHE A 1 146 ? -69.495 -16.725 37.886 1.00 40.88 146 PHE A O 1
ATOM 1181 N N . LYS A 1 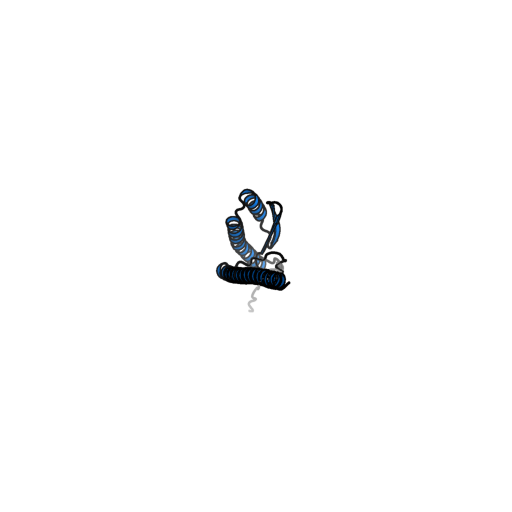147 ? -70.701 -16.542 35.997 1.00 49.94 147 LYS A N 1
ATOM 1182 C CA . LYS A 1 147 ? -72.017 -16.629 36.641 1.00 49.94 147 LYS A CA 1
ATOM 1183 C C . LYS A 1 147 ? -72.583 -18.034 36.450 1.00 49.94 147 LYS A C 1
ATOM 1185 O O . LYS A 1 147 ? -72.832 -18.451 35.325 1.00 49.94 147 LYS A O 1
ATOM 1190 N N . VAL A 1 148 ? -72.823 -18.715 37.567 1.00 44.28 148 VAL A N 1
ATOM 1191 C CA . VAL A 1 148 ? -73.659 -19.918 37.667 1.00 44.28 148 VAL A CA 1
ATOM 1192 C C . VAL A 1 148 ? -75.128 -19.490 37.564 1.00 44.28 148 VAL A C 1
ATOM 1194 O O . VAL A 1 148 ? -75.555 -18.591 38.294 1.00 44.28 148 VAL A O 1
ATOM 1197 N N . LYS A 1 149 ? -75.895 -20.106 36.657 1.00 50.16 149 LYS A N 1
ATOM 1198 C CA . LYS A 1 149 ? -77.365 -20.041 36.655 1.00 50.16 149 LYS A CA 1
ATOM 1199 C C . LYS A 1 149 ? -77.906 -21.203 37.495 1.00 50.16 149 LYS A C 1
ATOM 1201 O O . LYS A 1 149 ? -77.395 -22.313 37.383 1.00 50.16 149 LYS A O 1
ATOM 1206 N N . LYS A 1 150 ? -78.883 -20.885 38.348 1.00 48.41 150 LYS A N 1
ATOM 1207 C CA . LYS A 1 150 ? -79.770 -21.841 39.023 1.00 48.41 150 LYS A CA 1
ATOM 1208 C C . LYS A 1 150 ? -80.732 -22.466 38.022 1.00 48.41 150 LYS A C 1
ATOM 1210 O O . LYS A 1 150 ? -81.056 -21.756 37.041 1.00 48.41 150 LYS A O 1
#

Organism: NCBI:txid402998

Secondary structure (DSSP, 8-state):
-HHHHHHHHHHHHHHHHHHHHHHHHHHHHHHHHHHHHHHHHHHHHHHHHHHT----SSS-----SS--EEEEEEETTEEEEEEEES--TTHHHHHHHHHHH--HHHHHHHHHHHHHHHHHHHHHHHHHHTT--------------PPPP-

Foldseek 3Di:
DVVVVVVVVVVVVVVVVVVVVVVVVVVVVVVVVVVVVVVVVVVLVVCCVVVVDDDDPDDDPPDPPDDWDWDWDADPLAIDTPDTPPDDPCLVVLSVVCSVPVCVVVSVVVSVVVVVVVVVVVVVVVVVVVVDDPPDPDDDDDDDDDDDDD

InterPro domains:
  IPR013255 Chromosome segregation protein Spc25, C-terminal [PF08234] (60-113)
  IPR045143 Kinetochore protein Spc25 [PTHR14281] (10-113)

Radius of gyration: 34.86 Å; chains: 1; bounding box: 119×36×92 Å

Sequence (150 aa):
MLKLRGVVEDEYSALLSLQADALKALEEKLNQNTEDRDAIQEATVWYNKVLGLRIECGQDANNPDDEYSFTVRHENDVHTLIDCDPQLNDAKELLIELNKSNGLFKFVRTMREISRSCSTWINITRERSDVLSPVSASSFRRSHRFKVKK